Protein AF-A0A952VUD6-F1 (afdb_monomer_lite)

pLDDT: mean 81.84, std 15.28, range [41.53, 97.25]

Sequence (117 aa):
MVDIPINRYSTDTFELMSQAVTGWRAQLRHRPPTGSSVFAQDADIYFINVSLMELEDVEEHARLMNIPTNLSLTNEQLEHLLSAASKLLRDDKEFQRLLRDIEAEASTAPFPQQTPK

Radius of gyration: 20.59 Å; chains: 1; bounding box: 39×60×51 Å

Structure (mmCIF, N/CA/C/O backbone):
data_AF-A0A952VUD6-F1
#
_entry.id   AF-A0A952VUD6-F1
#
loop_
_atom_site.group_PDB
_atom_site.id
_atom_site.type_symbol
_atom_site.label_atom_id
_atom_site.label_alt_id
_atom_site.label_comp_id
_atom_site.label_asym_id
_atom_site.label_entity_id
_atom_site.label_seq_id
_atom_site.pdbx_PDB_ins_code
_atom_site.Cartn_x
_atom_site.Cartn_y
_atom_site.Cartn_z
_atom_site.occupancy
_atom_site.B_iso_or_equiv
_atom_site.auth_seq_id
_atom_site.auth_comp_id
_atom_site.auth_asym_id
_atom_site.auth_atom_id
_atom_site.pdbx_PDB_model_num
ATOM 1 N N . MET A 1 1 ? 15.761 -23.829 -18.751 1.00 46.16 1 MET A N 1
ATOM 2 C CA . MET A 1 1 ? 15.525 -24.659 -17.552 1.00 46.16 1 MET A CA 1
ATOM 3 C C . MET A 1 1 ? 16.505 -24.244 -16.464 1.00 46.16 1 MET A C 1
ATOM 5 O O . MET A 1 1 ? 17.542 -24.869 -16.347 1.00 46.16 1 MET A O 1
ATOM 9 N N . VAL A 1 2 ? 16.190 -23.166 -15.744 1.00 44.91 2 VAL A N 1
ATOM 10 C CA . VAL A 1 2 ? 16.415 -22.958 -14.300 1.00 44.91 2 VAL A CA 1
ATOM 11 C C . VAL A 1 2 ? 15.425 -21.847 -13.946 1.00 44.91 2 VAL A C 1
ATOM 13 O O . VAL A 1 2 ? 15.763 -20.675 -13.961 1.00 44.91 2 VAL A O 1
ATOM 16 N N . ASP A 1 3 ? 14.173 -22.225 -13.740 1.00 50.66 3 ASP A N 1
ATOM 17 C CA . ASP A 1 3 ? 13.160 -21.361 -13.138 1.00 50.66 3 ASP A CA 1
ATOM 18 C C . ASP A 1 3 ? 12.702 -22.079 -11.869 1.00 50.66 3 ASP A C 1
ATOM 20 O O . ASP A 1 3 ? 12.699 -23.310 -11.854 1.00 50.66 3 ASP A O 1
ATOM 24 N N . ILE A 1 4 ? 12.288 -21.323 -10.845 1.00 50.31 4 ILE A N 1
ATOM 25 C CA . ILE A 1 4 ? 11.394 -21.727 -9.731 1.00 50.31 4 ILE A CA 1
ATOM 26 C C . ILE A 1 4 ? 11.909 -21.587 -8.275 1.00 50.31 4 ILE A C 1
ATOM 28 O O . ILE A 1 4 ? 11.037 -21.379 -7.433 1.00 50.31 4 ILE A O 1
ATOM 32 N N . PRO A 1 5 ? 13.200 -21.560 -7.866 1.00 47.81 5 PRO A N 1
ATOM 33 C CA . PRO A 1 5 ? 13.471 -21.515 -6.422 1.00 47.81 5 PRO A CA 1
ATOM 34 C C . PRO A 1 5 ? 13.008 -20.204 -5.771 1.00 47.81 5 PRO A C 1
ATOM 36 O O . PRO A 1 5 ? 12.201 -20.235 -4.851 1.00 47.81 5 PRO A O 1
ATOM 39 N N . ILE A 1 6 ? 13.441 -19.046 -6.281 1.00 47.78 6 ILE A N 1
ATOM 40 C CA . ILE A 1 6 ? 13.182 -17.748 -5.630 1.00 47.78 6 ILE A CA 1
ATOM 41 C C . ILE A 1 6 ? 11.697 -17.361 -5.661 1.00 47.78 6 ILE A C 1
ATOM 43 O O . ILE A 1 6 ? 11.177 -16.884 -4.655 1.00 47.78 6 ILE A O 1
ATOM 47 N N . ASN A 1 7 ? 10.998 -17.612 -6.773 1.00 50.91 7 ASN A N 1
ATOM 48 C CA . ASN A 1 7 ? 9.603 -17.187 -6.902 1.00 50.91 7 ASN A CA 1
ATOM 49 C C . ASN A 1 7 ? 8.667 -17.979 -5.973 1.00 50.91 7 ASN A C 1
ATOM 51 O O . ASN A 1 7 ? 7.777 -17.405 -5.357 1.00 50.91 7 ASN A O 1
ATOM 55 N N . ARG A 1 8 ? 8.917 -19.285 -5.785 1.00 45.06 8 ARG A N 1
ATOM 56 C CA . ARG A 1 8 ? 8.116 -20.111 -4.869 1.00 45.06 8 ARG A CA 1
ATOM 57 C C . ARG A 1 8 ? 8.259 -19.661 -3.415 1.00 45.06 8 ARG A C 1
ATOM 59 O O . ARG A 1 8 ? 7.262 -19.564 -2.709 1.00 45.06 8 ARG A O 1
ATOM 66 N N . TYR A 1 9 ? 9.479 -19.332 -2.982 1.00 47.28 9 TYR A N 1
ATOM 67 C CA . TYR A 1 9 ? 9.690 -18.821 -1.626 1.00 47.28 9 TYR A CA 1
ATOM 68 C C . TYR A 1 9 ? 8.990 -17.472 -1.402 1.00 47.28 9 TYR A C 1
ATOM 70 O O . TYR A 1 9 ? 8.557 -17.200 -0.284 1.00 47.28 9 TYR A O 1
ATOM 78 N N . SER A 1 10 ? 8.828 -16.651 -2.447 1.00 62.06 10 SER A N 1
ATOM 79 C CA . SER A 1 10 ? 8.074 -15.394 -2.367 1.00 62.06 10 SER A CA 1
ATOM 80 C C . SER A 1 10 ? 6.571 -15.630 -2.182 1.00 62.06 10 SER A C 1
ATOM 82 O O . SER A 1 10 ? 5.978 -15.004 -1.304 1.00 62.06 10 SER A O 1
ATOM 84 N N . THR A 1 11 ? 5.970 -16.570 -2.921 1.00 71.94 11 THR A N 1
ATOM 85 C CA . THR A 1 11 ? 4.538 -16.895 -2.786 1.00 71.94 11 THR A CA 1
ATOM 86 C C . THR A 1 11 ? 4.213 -17.519 -1.430 1.00 71.94 11 THR A C 1
ATOM 88 O O . THR A 1 11 ? 3.315 -17.034 -0.747 1.00 71.94 11 THR A O 1
ATOM 91 N N . ASP A 1 12 ? 4.982 -18.519 -0.991 1.00 78.44 12 ASP A N 1
ATOM 92 C CA . ASP A 1 12 ? 4.749 -19.189 0.297 1.00 78.44 12 ASP A CA 1
ATOM 93 C C . ASP A 1 12 ? 4.883 -18.193 1.472 1.00 78.44 12 ASP A C 1
ATOM 95 O O . ASP A 1 12 ? 4.104 -18.214 2.429 1.00 78.44 12 ASP A O 1
ATOM 99 N N . THR A 1 13 ? 5.842 -17.262 1.385 1.00 81.62 13 THR A N 1
ATOM 100 C CA . THR A 1 13 ? 6.013 -16.190 2.382 1.00 81.62 13 THR A CA 1
ATOM 101 C C . THR A 1 13 ? 4.841 -15.210 2.358 1.00 81.62 13 THR A C 1
ATOM 103 O O . THR A 1 13 ? 4.367 -14.794 3.417 1.00 81.62 13 THR A O 1
ATOM 106 N N . PHE A 1 14 ? 4.352 -14.848 1.170 1.00 84.50 14 PHE A N 1
ATOM 107 C CA . PHE A 1 14 ? 3.195 -13.971 1.027 1.00 84.50 14 PHE A CA 1
ATOM 108 C C . PHE A 1 14 ? 1.936 -14.595 1.637 1.00 84.50 14 PHE A C 1
ATOM 110 O O . PHE A 1 14 ? 1.238 -13.933 2.406 1.00 84.50 14 PHE A O 1
ATOM 117 N N . GLU A 1 15 ? 1.668 -15.871 1.358 1.00 87.94 15 GLU A N 1
ATOM 118 C CA . GLU A 1 15 ? 0.525 -16.589 1.926 1.00 87.94 15 GLU A CA 1
ATOM 119 C C . GLU A 1 15 ? 0.604 -16.651 3.455 1.00 87.94 15 GLU A C 1
ATOM 121 O O . GLU A 1 15 ? -0.374 -16.339 4.142 1.00 87.94 15 GLU A O 1
ATOM 126 N N . LEU A 1 16 ? 1.786 -16.963 3.997 1.00 91.12 16 LEU A N 1
ATOM 127 C CA . LEU A 1 16 ? 2.020 -16.988 5.439 1.00 91.12 16 LEU A CA 1
ATOM 128 C C . LEU A 1 16 ? 1.768 -15.615 6.083 1.00 91.12 16 LEU A C 1
ATOM 130 O O . LEU A 1 16 ? 1.081 -15.521 7.104 1.00 91.12 16 LEU A O 1
ATOM 134 N N . MET A 1 17 ? 2.286 -14.541 5.481 1.00 91.00 17 MET A N 1
ATOM 135 C CA . MET A 1 17 ? 2.083 -13.174 5.970 1.00 91.00 17 MET A CA 1
ATOM 136 C C . MET A 1 17 ? 0.618 -12.746 5.875 1.00 91.00 17 MET A C 1
ATOM 138 O O . MET A 1 17 ? 0.082 -12.177 6.826 1.00 91.00 17 MET A O 1
ATOM 142 N N . SER A 1 18 ? -0.059 -13.072 4.775 1.00 91.12 18 SER A N 1
ATOM 143 C CA . SER A 1 18 ? -1.486 -12.798 4.583 1.00 91.12 18 SER A CA 1
ATOM 144 C C . SER A 1 18 ? -2.345 -13.491 5.651 1.00 91.12 18 SER A C 1
ATOM 146 O O . SER A 1 18 ? -3.249 -12.883 6.242 1.00 91.12 18 SER A O 1
ATOM 148 N N . GLN A 1 19 ? -2.015 -14.742 5.987 1.00 94.88 19 GLN A N 1
ATOM 149 C CA . GLN A 1 19 ? -2.682 -15.476 7.059 1.00 94.88 19 GLN A CA 1
ATOM 150 C C . GLN A 1 19 ? -2.420 -14.844 8.434 1.00 94.88 19 GLN A C 1
ATOM 152 O O . GLN A 1 19 ? -3.360 -14.668 9.217 1.00 94.88 19 GLN A O 1
ATOM 157 N N . ALA A 1 20 ? -1.174 -14.454 8.720 1.00 95.44 20 ALA A N 1
ATOM 158 C CA . ALA A 1 20 ? -0.815 -13.781 9.967 1.00 95.44 20 ALA A CA 1
ATOM 159 C C . ALA A 1 20 ? -1.569 -12.450 10.133 1.00 95.44 20 ALA A C 1
ATOM 161 O O . ALA A 1 20 ? -2.194 -12.220 11.170 1.00 95.44 20 ALA A O 1
ATOM 162 N N . VAL A 1 21 ? -1.608 -11.623 9.083 1.00 95.31 21 VAL A N 1
ATOM 163 C CA . VAL A 1 21 ? -2.353 -10.354 9.056 1.00 95.31 21 VAL A CA 1
ATOM 164 C C . VAL A 1 21 ? -3.842 -10.582 9.291 1.00 95.31 21 VAL A C 1
ATOM 166 O O . VAL A 1 21 ? -4.461 -9.860 10.073 1.00 95.31 21 VAL A O 1
ATOM 169 N N . THR A 1 22 ? -4.426 -11.605 8.667 1.00 95.25 22 THR A N 1
ATOM 170 C CA . THR A 1 22 ? -5.834 -11.966 8.888 1.00 95.25 22 THR A CA 1
ATOM 171 C C . THR A 1 22 ? -6.098 -12.299 10.359 1.00 95.25 22 THR A C 1
ATOM 173 O O . THR A 1 22 ? -7.083 -11.825 10.936 1.00 95.25 22 THR A O 1
ATOM 176 N N . GLY A 1 23 ? -5.190 -13.052 10.987 1.00 95.62 23 GLY A N 1
ATOM 177 C CA . GLY A 1 23 ? -5.234 -13.356 12.416 1.00 95.62 23 GLY A CA 1
ATOM 178 C C . GLY A 1 23 ? -5.141 -12.105 13.292 1.00 95.62 23 GLY A C 1
ATOM 179 O O . GLY A 1 23 ? -5.971 -11.916 14.182 1.00 95.62 23 GLY A O 1
ATOM 180 N N . TRP A 1 24 ? -4.191 -11.211 13.020 1.00 95.00 24 TRP A N 1
ATOM 181 C CA . TRP A 1 24 ? -4.019 -9.975 13.790 1.00 95.00 24 TRP A CA 1
ATOM 182 C C . TRP A 1 24 ? -5.202 -9.015 13.645 1.00 95.00 24 TRP A C 1
ATOM 184 O O . TRP A 1 24 ? -5.671 -8.478 14.646 1.00 95.00 24 TRP A O 1
ATOM 194 N N . ARG A 1 25 ? -5.767 -8.865 12.439 1.00 94.69 25 ARG A N 1
ATOM 195 C CA . ARG A 1 25 ? -7.003 -8.090 12.224 1.00 94.69 25 ARG A CA 1
ATOM 196 C C . ARG A 1 25 ? -8.156 -8.633 13.065 1.00 94.69 25 ARG A C 1
ATOM 198 O O . ARG A 1 25 ? -8.913 -7.869 13.658 1.00 94.69 25 ARG A O 1
ATOM 205 N N . ALA A 1 26 ? -8.301 -9.957 13.142 1.00 93.69 26 ALA A N 1
ATOM 206 C CA . ALA A 1 26 ? -9.314 -10.563 13.998 1.00 93.69 26 ALA A CA 1
ATOM 207 C C . ALA A 1 26 ? -9.049 -10.267 15.482 1.00 93.69 26 ALA A C 1
ATOM 209 O O . ALA A 1 26 ? -9.982 -9.909 16.195 1.00 93.69 26 ALA A O 1
ATOM 210 N N . GLN A 1 27 ? -7.801 -10.354 15.940 1.00 92.31 27 GLN A N 1
ATOM 211 C CA . GLN A 1 27 ? -7.442 -10.040 17.327 1.00 92.31 27 GLN A CA 1
ATOM 212 C C . GLN A 1 27 ? -7.728 -8.577 17.689 1.00 92.31 27 GLN A C 1
ATOM 214 O O . GLN A 1 27 ? -8.269 -8.326 18.763 1.00 92.31 27 GLN A O 1
ATOM 219 N N . LEU A 1 28 ? -7.433 -7.629 16.792 1.00 91.94 28 LEU A N 1
ATOM 220 C CA . LEU A 1 28 ? -7.749 -6.212 16.995 1.00 91.94 28 LEU A CA 1
ATOM 221 C C . LEU A 1 28 ? -9.261 -5.983 17.116 1.00 91.94 28 LEU A C 1
ATOM 223 O O . LEU A 1 28 ? -9.699 -5.353 18.075 1.00 91.94 28 LEU A O 1
ATOM 227 N N . ARG A 1 29 ? -10.065 -6.577 16.223 1.00 89.62 29 ARG A N 1
ATOM 228 C CA . ARG A 1 29 ? -11.534 -6.429 16.233 1.00 89.62 29 ARG A CA 1
ATOM 229 C C . ARG A 1 29 ? -12.223 -7.032 17.458 1.00 89.62 29 ARG A C 1
ATOM 231 O O . ARG A 1 29 ? -13.251 -6.520 17.884 1.00 89.62 29 ARG A O 1
ATOM 238 N N . HIS A 1 30 ? -11.700 -8.131 18.001 1.00 89.00 30 HIS A N 1
ATOM 239 C CA . HIS A 1 30 ? -12.303 -8.821 19.152 1.00 89.00 30 HIS A CA 1
ATOM 240 C C . HIS A 1 30 ? -11.706 -8.379 20.495 1.00 89.00 30 HIS A C 1
ATOM 242 O O . HIS A 1 30 ? -12.038 -8.948 21.538 1.00 89.00 30 HIS A O 1
ATOM 248 N N . ARG A 1 31 ? -10.805 -7.390 20.495 1.00 86.12 31 ARG A N 1
ATOM 249 C CA . ARG A 1 31 ? -10.167 -6.907 21.719 1.00 86.12 31 ARG A CA 1
ATOM 250 C C . ARG A 1 31 ? -11.196 -6.216 22.624 1.00 86.12 31 ARG A C 1
ATOM 252 O O . ARG A 1 31 ? -11.971 -5.392 22.143 1.00 86.12 31 ARG A O 1
ATOM 259 N N . PRO A 1 32 ? -11.175 -6.457 23.948 1.00 82.12 32 PRO A N 1
ATOM 260 C CA . PRO A 1 32 ? -12.009 -5.699 24.868 1.00 82.12 32 PRO A CA 1
ATOM 261 C C . PRO A 1 32 ? -11.620 -4.202 24.875 1.00 82.12 32 PRO A C 1
ATOM 263 O O . PRO A 1 32 ? -10.426 -3.874 24.904 1.00 82.12 32 PRO A O 1
ATOM 266 N N . PRO A 1 33 ? -12.603 -3.280 24.910 1.00 74.06 33 PRO A N 1
ATOM 267 C CA . PRO A 1 33 ? -12.355 -1.834 24.917 1.00 7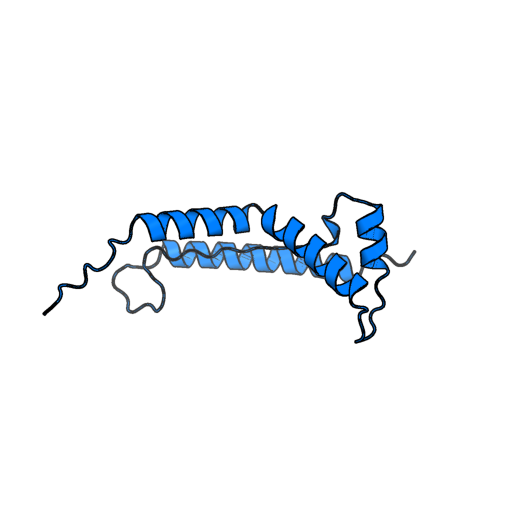4.06 33 PRO A CA 1
ATOM 268 C C . PRO A 1 33 ? -11.748 -1.323 26.234 1.00 74.06 33 PRO A C 1
ATOM 270 O O . PRO A 1 33 ? -11.289 -0.188 26.304 1.00 74.06 33 PRO A O 1
ATOM 273 N N . THR A 1 34 ? -11.728 -2.155 27.278 1.00 68.81 34 THR A N 1
ATOM 274 C CA . THR A 1 34 ? -11.395 -1.786 28.663 1.00 68.81 34 THR A CA 1
ATOM 275 C C . THR A 1 34 ? -9.953 -2.101 29.084 1.00 68.81 34 THR A C 1
ATOM 277 O O . THR A 1 34 ? -9.618 -1.972 30.259 1.00 68.81 34 THR A O 1
ATOM 280 N N . GLY A 1 35 ? -9.082 -2.506 28.154 1.00 64.62 35 GLY A N 1
ATOM 281 C CA . GLY A 1 35 ? -7.661 -2.761 28.422 1.00 64.62 35 GLY A CA 1
ATOM 282 C C . GLY A 1 35 ? -6.749 -1.592 28.037 1.00 64.62 35 GLY A C 1
ATOM 283 O O . GLY A 1 35 ? -6.992 -0.924 27.033 1.00 64.62 35 GLY A O 1
ATOM 284 N N . SER A 1 36 ? -5.662 -1.390 28.794 1.00 71.25 36 SER A N 1
ATOM 285 C CA . SER A 1 36 ? -4.525 -0.556 28.371 1.00 71.25 36 SER A CA 1
ATOM 286 C C . SER A 1 36 ? -3.882 -1.205 27.149 1.00 71.25 36 SER A C 1
ATOM 288 O O . SER A 1 36 ? -3.133 -2.174 27.263 1.00 71.25 36 SER A O 1
ATOM 290 N N . SER A 1 37 ? -4.238 -0.724 25.968 1.00 78.94 37 SER A N 1
ATOM 291 C CA . SER A 1 37 ? -3.632 -1.155 24.719 1.00 78.94 37 SER A CA 1
ATOM 292 C C . SER A 1 37 ? -2.952 0.022 24.061 1.00 78.94 37 SER A C 1
ATOM 294 O O . SER A 1 37 ? -3.454 1.143 24.098 1.00 78.94 37 SER A O 1
ATOM 296 N N . VAL A 1 38 ? -1.836 -0.269 23.407 1.00 86.25 38 VAL A N 1
ATOM 297 C CA . VAL A 1 38 ? -1.089 0.692 22.595 1.00 86.25 38 VAL A CA 1
ATOM 298 C C . VAL A 1 38 ? -1.798 1.031 21.279 1.00 86.25 38 VAL A C 1
ATOM 300 O O . VAL A 1 38 ? -1.452 2.020 20.645 1.00 86.25 38 VAL A O 1
ATOM 303 N N . PHE A 1 39 ? -2.790 0.229 20.871 1.00 86.12 39 PHE A N 1
ATOM 304 C CA . PHE A 1 39 ? -3.568 0.451 19.651 1.00 86.12 39 PHE A CA 1
ATOM 305 C C . PHE A 1 39 ? -4.920 1.101 19.952 1.00 86.12 39 PHE A C 1
ATOM 307 O O . PH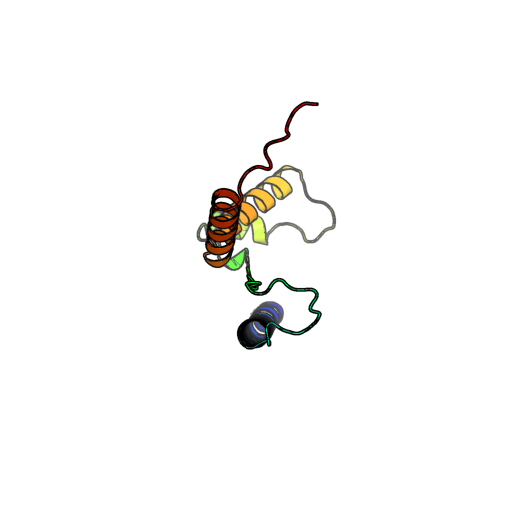E A 1 39 ? -5.612 0.693 20.900 1.00 86.12 39 PHE A O 1
ATOM 314 N N . ALA A 1 40 ? -5.324 2.032 19.082 1.00 86.56 40 ALA A N 1
ATOM 315 C CA . ALA A 1 40 ? -6.663 2.618 19.060 1.00 86.56 40 ALA A CA 1
ATOM 316 C C . ALA A 1 40 ? -7.759 1.535 19.001 1.00 86.56 40 ALA A C 1
ATOM 318 O O . ALA A 1 40 ? -7.492 0.377 18.660 1.00 86.56 40 ALA A O 1
ATOM 319 N N . GLN A 1 41 ? -8.984 1.879 19.409 1.00 85.81 41 GLN A N 1
ATOM 320 C CA . GLN A 1 41 ? -10.095 0.913 19.430 1.00 85.81 41 GLN A CA 1
ATOM 321 C C . GLN A 1 41 ? -10.510 0.469 18.023 1.00 85.81 41 GLN A C 1
ATOM 323 O O . GLN A 1 41 ? -10.928 -0.667 17.837 1.00 85.81 41 GLN A O 1
ATOM 328 N N . ASP A 1 42 ? -10.355 1.355 17.053 1.00 86.56 42 ASP A N 1
ATOM 329 C CA . ASP A 1 42 ? -10.661 1.204 15.635 1.00 86.56 42 ASP A CA 1
ATOM 330 C C . ASP A 1 42 ? -9.413 0.924 14.782 1.00 86.56 42 ASP A C 1
ATOM 332 O O . ASP A 1 42 ? -9.465 1.008 13.559 1.00 86.56 42 ASP A O 1
ATOM 336 N N . ALA A 1 43 ? -8.288 0.561 15.411 1.00 90.38 43 ALA A N 1
ATOM 337 C CA . ALA A 1 43 ? -7.068 0.232 14.687 1.00 90.38 43 ALA A CA 1
ATOM 338 C C . ALA A 1 43 ? -7.292 -0.936 13.710 1.00 90.38 43 ALA A C 1
ATOM 340 O O . ALA A 1 43 ? -7.754 -2.013 14.099 1.00 90.38 43 ALA A O 1
ATOM 341 N N . ASP A 1 44 ? -6.873 -0.742 12.461 1.00 92.94 44 ASP A N 1
ATOM 342 C CA . ASP A 1 44 ? -6.828 -1.774 11.427 1.00 92.94 44 ASP A CA 1
ATOM 343 C C . ASP A 1 44 ? -5.402 -1.919 10.872 1.00 92.94 44 ASP A C 1
ATOM 345 O O . ASP A 1 44 ? -4.541 -1.054 11.040 1.00 92.94 44 ASP A O 1
ATOM 349 N N . ILE A 1 45 ? -5.137 -3.050 10.226 1.00 94.62 45 ILE A N 1
ATOM 350 C CA . ILE A 1 45 ? -3.858 -3.360 9.584 1.00 94.62 45 ILE A CA 1
ATOM 351 C C . ILE A 1 45 ? -4.081 -3.316 8.079 1.00 94.62 45 ILE A C 1
ATOM 353 O O . ILE A 1 45 ? -5.019 -3.944 7.602 1.00 94.62 45 ILE A O 1
ATOM 357 N N . TYR A 1 46 ? -3.204 -2.668 7.316 1.00 95.06 46 TYR A N 1
ATOM 358 C CA . TYR A 1 46 ? -3.213 -2.677 5.847 1.00 95.06 46 TYR A CA 1
ATOM 359 C C . TYR A 1 46 ? -1.985 -3.448 5.371 1.00 95.06 46 TYR A C 1
ATOM 361 O O . TYR A 1 46 ? -0.860 -3.064 5.687 1.00 95.06 46 TYR A O 1
ATOM 369 N N . PHE A 1 47 ? -2.188 -4.561 4.664 1.00 94.25 47 PHE A N 1
ATOM 370 C CA . PHE A 1 47 ? -1.088 -5.355 4.118 1.00 94.25 47 PHE A CA 1
ATOM 371 C C . PHE A 1 47 ? -1.000 -5.113 2.619 1.00 94.25 47 PHE A C 1
ATOM 373 O O . PHE A 1 47 ? -1.832 -5.603 1.862 1.00 94.25 47 PHE A O 1
ATOM 380 N N . ILE A 1 48 ? -0.012 -4.313 2.232 1.00 92.44 48 ILE A N 1
ATOM 381 C CA . ILE A 1 48 ? 0.206 -3.852 0.864 1.00 92.44 48 ILE A CA 1
ATOM 382 C C . ILE A 1 48 ? 1.396 -4.623 0.306 1.00 92.44 48 ILE A C 1
ATOM 384 O O . ILE A 1 48 ? 2.498 -4.543 0.852 1.00 92.44 48 ILE A O 1
ATOM 388 N N . ASN A 1 49 ? 1.169 -5.376 -0.765 1.00 87.62 49 ASN A N 1
ATOM 389 C CA . ASN A 1 49 ? 2.201 -6.144 -1.446 1.00 87.62 49 ASN A CA 1
ATOM 390 C C . ASN A 1 49 ? 2.378 -5.595 -2.856 1.00 87.62 49 ASN A C 1
ATOM 392 O O . ASN A 1 49 ? 1.413 -5.513 -3.603 1.00 87.62 49 ASN A O 1
ATOM 396 N N . VAL A 1 50 ? 3.608 -5.226 -3.200 1.00 87.38 50 VAL A N 1
ATOM 397 C CA . VAL A 1 50 ? 3.950 -4.659 -4.504 1.00 87.38 50 VAL A CA 1
ATOM 398 C C . VAL A 1 50 ? 5.032 -5.521 -5.127 1.00 87.38 50 VAL A C 1
ATOM 400 O O . VAL A 1 50 ? 6.090 -5.711 -4.523 1.00 87.38 50 VAL A O 1
ATOM 403 N N . SER A 1 51 ? 4.785 -6.020 -6.337 1.00 85.38 51 SER A N 1
ATOM 404 C CA . SER A 1 51 ? 5.745 -6.838 -7.072 1.00 85.38 51 SER A CA 1
ATOM 405 C C . SER A 1 51 ? 5.983 -6.297 -8.474 1.00 85.38 51 SER A C 1
ATOM 407 O O . SER A 1 51 ? 5.047 -6.054 -9.227 1.00 85.38 51 SER A O 1
ATOM 409 N N . LEU A 1 52 ? 7.252 -6.192 -8.880 1.00 83.81 52 LEU A N 1
ATOM 410 C CA . LEU A 1 52 ? 7.595 -5.847 -10.265 1.00 83.81 52 LEU A CA 1
ATOM 411 C C . LEU A 1 52 ? 7.093 -6.897 -11.269 1.00 83.81 52 LEU A C 1
ATOM 413 O O . LEU A 1 52 ? 6.932 -6.576 -12.439 1.00 83.81 52 LEU A O 1
ATOM 417 N N . MET A 1 53 ? 6.800 -8.121 -10.816 1.00 81.75 53 MET A N 1
ATOM 418 C CA . MET A 1 53 ? 6.221 -9.185 -11.646 1.00 81.75 53 MET A CA 1
ATOM 419 C C . MET A 1 53 ? 4.774 -8.890 -12.073 1.00 81.75 53 MET A C 1
ATOM 421 O O . MET A 1 53 ? 4.259 -9.547 -12.970 1.00 81.75 53 MET A O 1
ATOM 425 N N . GLU A 1 54 ? 4.110 -7.932 -11.422 1.00 83.69 54 GLU A N 1
ATOM 426 C CA . GLU A 1 54 ? 2.731 -7.524 -11.716 1.00 83.69 54 GLU A CA 1
ATOM 427 C C . GLU A 1 54 ? 2.672 -6.393 -12.760 1.00 83.69 54 GLU A C 1
ATOM 429 O O . GLU A 1 54 ? 1.597 -5.877 -13.058 1.00 83.69 54 GLU A O 1
ATOM 434 N N . LEU A 1 55 ? 3.815 -6.001 -13.341 1.00 85.25 55 LEU A N 1
ATOM 435 C CA . LEU A 1 55 ? 3.860 -5.025 -14.428 1.00 85.25 55 LEU A CA 1
ATOM 436 C C . LEU A 1 55 ? 3.242 -5.589 -15.711 1.00 85.25 55 LEU A C 1
ATOM 438 O O . LEU A 1 55 ? 3.688 -6.602 -16.243 1.00 85.25 55 LEU A O 1
ATOM 442 N N . GLU A 1 56 ? 2.253 -4.873 -16.244 1.00 85.94 56 GLU A N 1
ATOM 443 C CA . GLU A 1 56 ? 1.591 -5.224 -17.506 1.00 85.94 56 GLU A CA 1
ATOM 444 C C . GLU A 1 56 ? 2.445 -4.896 -18.744 1.00 85.94 56 GLU A C 1
ATOM 446 O O . GLU A 1 56 ? 2.339 -5.567 -19.772 1.00 85.94 56 GLU A O 1
ATOM 451 N N . ASP A 1 57 ? 3.296 -3.865 -18.664 1.00 88.19 57 ASP A N 1
ATOM 452 C CA . ASP A 1 57 ? 4.191 -3.479 -19.758 1.00 88.19 57 ASP A CA 1
ATOM 453 C C . ASP A 1 57 ? 5.373 -4.456 -19.830 1.00 88.19 57 ASP A C 1
ATOM 455 O O . ASP A 1 57 ? 6.297 -4.425 -19.017 1.00 88.19 57 ASP A O 1
ATOM 459 N N . VAL A 1 58 ? 5.334 -5.330 -20.837 1.00 86.62 58 VAL A N 1
ATOM 460 C CA . VAL A 1 58 ? 6.339 -6.375 -21.073 1.00 86.62 58 VAL A CA 1
ATOM 461 C C . VAL A 1 58 ? 7.727 -5.789 -21.341 1.00 86.62 58 VAL A C 1
ATOM 463 O O . VAL A 1 58 ? 8.730 -6.375 -20.924 1.00 86.62 58 VAL A O 1
ATOM 466 N N . GLU A 1 59 ? 7.814 -4.644 -22.022 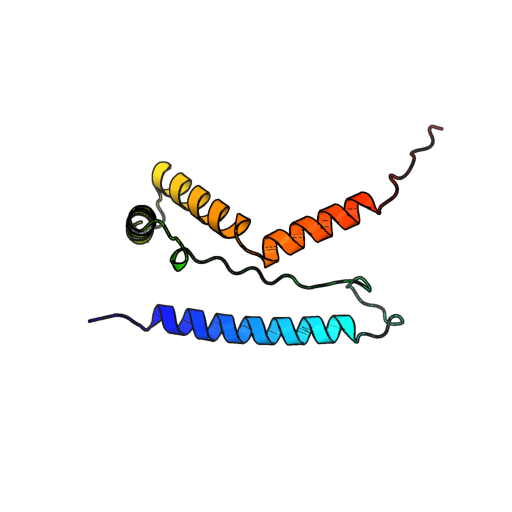1.00 86.88 59 GLU A N 1
ATOM 467 C CA . GLU A 1 59 ? 9.101 -4.008 -22.293 1.00 86.88 59 GLU A CA 1
ATOM 468 C C . GLU A 1 59 ? 9.672 -3.374 -21.026 1.00 86.88 59 GLU A C 1
ATOM 470 O O . GLU A 1 59 ? 10.864 -3.511 -20.750 1.00 86.88 59 GLU A O 1
ATOM 475 N N . GLU A 1 60 ? 8.833 -2.708 -20.233 1.00 85.25 60 GLU A N 1
ATOM 476 C CA . GLU A 1 60 ? 9.228 -2.139 -18.943 1.00 85.25 60 GLU A CA 1
ATOM 477 C C . GLU A 1 60 ? 9.652 -3.227 -17.957 1.00 85.25 60 GLU A C 1
ATOM 479 O O . GLU A 1 60 ? 10.721 -3.125 -17.353 1.00 85.25 60 GLU A O 1
ATOM 484 N N . HIS A 1 61 ? 8.887 -4.314 -17.875 1.00 86.81 61 HIS A N 1
ATOM 485 C CA . HIS A 1 61 ? 9.234 -5.488 -17.087 1.00 86.81 61 HIS A CA 1
ATOM 486 C C . HIS A 1 61 ? 10.605 -6.045 -17.497 1.00 86.81 61 HIS A C 1
ATOM 488 O O . HIS A 1 61 ? 11.482 -6.230 -16.653 1.00 86.81 61 HIS A O 1
ATOM 494 N N . ALA A 1 62 ? 10.839 -6.256 -18.798 1.00 86.19 62 ALA A N 1
ATOM 495 C CA . ALA A 1 62 ? 12.124 -6.742 -19.294 1.00 86.19 62 ALA A CA 1
ATOM 496 C C . ALA A 1 62 ? 13.278 -5.773 -18.986 1.00 86.19 62 ALA A C 1
ATOM 498 O O . ALA A 1 62 ? 14.364 -6.221 -18.615 1.00 86.19 62 ALA A O 1
ATOM 499 N N . ARG A 1 63 ? 13.068 -4.456 -19.105 1.00 85.75 63 ARG A N 1
ATOM 500 C CA . ARG A 1 63 ? 14.077 -3.447 -18.739 1.00 85.75 63 ARG A CA 1
ATOM 501 C C . ARG A 1 63 ? 14.441 -3.534 -17.257 1.00 85.75 63 ARG A C 1
ATOM 503 O O . ARG A 1 63 ? 15.624 -3.588 -16.931 1.00 85.75 63 ARG A O 1
ATOM 510 N N . LEU A 1 64 ? 13.445 -3.594 -16.373 1.00 85.88 64 LEU A N 1
ATOM 511 C CA . LEU A 1 64 ? 13.657 -3.629 -14.924 1.00 85.88 64 LEU A CA 1
ATOM 512 C C . LEU A 1 64 ? 14.289 -4.943 -14.455 1.00 85.88 64 LEU A C 1
ATOM 514 O O . LEU A 1 64 ? 15.186 -4.922 -13.616 1.00 85.88 64 LEU A O 1
ATOM 518 N N . MET A 1 65 ? 13.888 -6.078 -15.031 1.00 85.75 65 MET A N 1
ATOM 519 C CA . MET A 1 65 ? 14.478 -7.384 -14.709 1.00 85.75 65 MET A CA 1
ATOM 520 C C . MET A 1 65 ? 15.932 -7.528 -15.185 1.00 85.75 65 MET A C 1
ATOM 522 O O . MET A 1 65 ? 16.647 -8.403 -14.703 1.00 85.75 65 MET A O 1
ATOM 526 N N . ASN A 1 66 ? 16.388 -6.668 -16.101 1.00 85.94 66 ASN A N 1
ATOM 527 C CA . ASN A 1 66 ? 17.776 -6.618 -16.565 1.00 85.94 66 ASN A CA 1
ATOM 528 C C . ASN A 1 66 ? 18.642 -5.601 -15.804 1.00 85.94 66 ASN A C 1
ATOM 530 O O . ASN A 1 66 ? 19.817 -5.431 -16.144 1.00 85.94 66 ASN A O 1
ATOM 534 N N . ILE A 1 67 ? 18.103 -4.914 -14.788 1.00 82.94 67 ILE A N 1
ATOM 535 C CA . ILE A 1 67 ? 18.910 -4.029 -13.944 1.00 82.94 67 ILE A CA 1
ATOM 536 C C . ILE A 1 67 ? 20.000 -4.870 -13.256 1.00 82.94 67 ILE A C 1
ATOM 538 O O . ILE A 1 67 ? 19.682 -5.861 -12.593 1.00 82.94 67 ILE A O 1
ATOM 542 N N . PRO A 1 68 ? 21.290 -4.501 -13.390 1.00 79.19 68 PRO A N 1
ATOM 543 C CA . PRO A 1 68 ? 22.371 -5.235 -12.752 1.00 79.19 68 PRO A CA 1
ATOM 544 C C . PRO A 1 68 ? 22.178 -5.287 -11.236 1.00 79.19 68 PRO A C 1
ATOM 546 O O . PRO A 1 68 ? 21.952 -4.266 -10.596 1.00 79.19 68 PRO A O 1
ATOM 549 N N . THR A 1 69 ? 22.370 -6.457 -10.629 1.00 74.75 69 THR A N 1
ATOM 550 C CA . THR A 1 69 ? 22.320 -6.633 -9.166 1.00 74.75 69 THR A CA 1
ATOM 551 C C . THR A 1 69 ? 23.581 -6.113 -8.461 1.00 74.75 69 THR A C 1
ATOM 553 O O . THR A 1 69 ? 23.925 -6.570 -7.369 1.00 74.75 69 THR A O 1
ATOM 556 N N . ASN A 1 70 ? 24.328 -5.208 -9.099 1.00 78.50 70 ASN A N 1
ATOM 557 C CA . ASN A 1 70 ? 25.448 -4.527 -8.468 1.00 78.50 70 ASN A CA 1
ATOM 558 C C . ASN A 1 70 ? 24.910 -3.373 -7.603 1.00 78.50 70 ASN A C 1
ATOM 560 O O . ASN A 1 70 ? 23.808 -2.873 -7.804 1.00 78.50 70 ASN A O 1
ATOM 564 N N . LEU A 1 71 ? 25.681 -2.947 -6.603 1.00 65.12 71 LEU A N 1
ATOM 565 C CA . LEU A 1 71 ? 25.282 -1.872 -5.684 1.00 65.12 71 LEU A CA 1
ATOM 566 C C . LEU A 1 71 ? 25.383 -0.470 -6.330 1.00 65.12 71 LEU A C 1
ATOM 568 O O . LEU A 1 71 ? 25.653 0.510 -5.640 1.00 65.12 71 LEU A O 1
ATOM 572 N N . SER A 1 72 ? 25.214 -0.364 -7.651 1.00 77.94 72 SER A N 1
ATOM 573 C CA . SER A 1 72 ? 25.367 0.874 -8.417 1.00 77.94 72 SER A CA 1
ATOM 574 C C . SER A 1 72 ? 24.294 0.984 -9.496 1.00 77.94 72 SER A C 1
ATOM 576 O O . SER A 1 72 ? 24.384 0.348 -10.542 1.00 77.94 72 SER A O 1
ATOM 578 N N . LEU A 1 73 ? 23.305 1.841 -9.261 1.00 84.44 73 LEU A N 1
ATOM 579 C CA . LEU A 1 73 ? 22.292 2.177 -10.255 1.00 84.44 73 LEU A CA 1
ATOM 580 C C . LEU A 1 73 ? 22.673 3.478 -10.954 1.00 84.44 73 LEU A C 1
ATOM 582 O O . LEU A 1 73 ? 23.127 4.429 -10.315 1.00 84.44 73 LEU A O 1
ATOM 586 N N . THR A 1 74 ? 22.465 3.531 -12.266 1.00 89.50 74 THR A N 1
ATOM 587 C CA . THR A 1 74 ? 22.425 4.816 -12.971 1.00 89.50 74 THR A CA 1
ATOM 588 C C . THR A 1 74 ? 21.179 5.597 -12.542 1.00 89.50 74 THR A C 1
ATOM 590 O O . THR A 1 74 ? 20.186 5.006 -12.112 1.00 89.50 74 THR A O 1
ATOM 593 N N . ASN A 1 75 ? 21.205 6.926 -12.682 1.00 90.69 75 ASN A N 1
ATOM 594 C CA . ASN A 1 75 ? 20.037 7.758 -12.368 1.00 90.69 75 ASN A CA 1
ATOM 595 C C . ASN A 1 75 ? 18.803 7.337 -13.181 1.00 90.69 75 ASN A C 1
ATOM 597 O O . ASN A 1 75 ? 17.714 7.252 -12.630 1.00 90.69 75 ASN A O 1
ATOM 601 N N . GLU A 1 76 ? 18.990 6.995 -14.457 1.00 89.94 76 GLU A N 1
ATOM 602 C CA . GLU A 1 76 ? 17.923 6.501 -15.333 1.00 89.94 76 GLU A CA 1
ATOM 603 C C . GLU A 1 76 ? 17.290 5.211 -14.784 1.00 89.94 76 GLU A C 1
ATOM 605 O O . GLU A 1 76 ? 16.074 5.126 -14.631 1.00 89.94 76 GLU A O 1
ATOM 610 N N . GLN A 1 77 ? 18.101 4.221 -14.394 1.00 89.25 77 GLN A N 1
ATOM 611 C CA . GLN A 1 77 ? 17.594 2.977 -13.798 1.00 89.25 77 GLN A CA 1
ATOM 612 C C . GLN A 1 77 ? 16.843 3.219 -12.484 1.00 89.25 77 GLN A C 1
ATOM 614 O O . GLN A 1 77 ? 15.833 2.565 -12.226 1.00 89.25 77 GLN A O 1
ATOM 619 N N . LEU A 1 78 ? 17.325 4.156 -11.663 1.00 89.94 78 LEU A N 1
ATOM 620 C CA . LEU A 1 78 ? 16.655 4.546 -10.427 1.00 89.94 78 LEU A CA 1
ATOM 621 C C . LEU A 1 78 ? 15.290 5.188 -10.708 1.00 89.94 78 LEU A C 1
ATOM 623 O O . LEU A 1 78 ? 14.307 4.827 -10.061 1.00 89.94 78 LEU A O 1
ATOM 627 N N . GLU A 1 79 ? 15.217 6.108 -11.670 1.00 91.06 79 GLU A N 1
ATOM 628 C CA . GLU A 1 79 ? 13.967 6.762 -12.064 1.00 91.06 79 GLU A CA 1
ATOM 629 C C . GLU A 1 79 ? 12.945 5.753 -12.594 1.00 91.06 79 GLU A C 1
ATOM 631 O O . GLU A 1 79 ? 11.792 5.770 -12.159 1.00 91.06 79 GLU A O 1
ATOM 636 N N . HIS A 1 80 ? 13.365 4.823 -13.457 1.00 90.06 80 HIS A N 1
ATOM 637 C CA . HIS A 1 80 ? 12.491 3.754 -13.944 1.00 90.06 80 HIS A CA 1
ATOM 638 C C . HIS A 1 80 ? 11.967 2.871 -12.809 1.00 90.06 80 HIS A C 1
ATOM 640 O O . HIS A 1 80 ? 10.768 2.599 -12.748 1.00 90.06 80 HIS A O 1
ATOM 646 N N . LEU A 1 81 ? 12.835 2.465 -11.880 1.00 89.88 81 LEU A N 1
ATOM 647 C CA . LEU A 1 81 ? 12.432 1.646 -10.739 1.00 89.8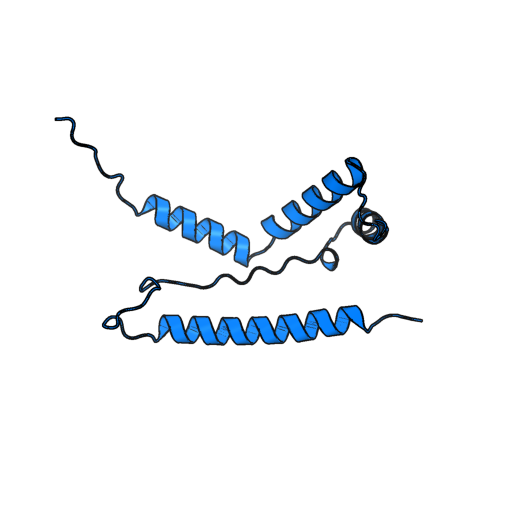8 81 LEU A CA 1
ATOM 648 C C . LEU A 1 81 ? 11.425 2.381 -9.845 1.00 89.88 81 LEU A C 1
ATOM 650 O O . LEU A 1 81 ? 10.411 1.807 -9.449 1.00 89.88 81 LEU A O 1
ATOM 654 N N . LEU A 1 82 ? 11.686 3.657 -9.549 1.00 91.19 82 LEU A N 1
ATOM 655 C CA . LEU A 1 82 ? 10.809 4.476 -8.717 1.00 91.19 82 LEU A CA 1
ATOM 656 C C . LEU A 1 82 ? 9.454 4.706 -9.388 1.00 91.19 82 LEU A C 1
ATOM 658 O O . LEU A 1 82 ? 8.423 4.624 -8.720 1.00 91.19 82 LEU A O 1
ATOM 662 N N . SER A 1 83 ? 9.453 4.978 -10.693 1.00 93.12 83 SER A N 1
ATOM 663 C CA . SER A 1 83 ? 8.242 5.183 -11.489 1.00 93.12 83 SER A CA 1
ATOM 664 C C . SER A 1 83 ? 7.361 3.932 -11.484 1.00 93.12 83 SER A C 1
ATOM 666 O O . SER A 1 83 ? 6.191 3.999 -11.099 1.00 93.12 83 SER A O 1
ATOM 668 N N . ALA A 1 84 ? 7.945 2.775 -11.806 1.00 91.69 84 ALA A N 1
ATOM 669 C CA . ALA A 1 84 ? 7.236 1.503 -11.844 1.00 91.69 84 ALA A CA 1
ATOM 670 C C . ALA A 1 84 ? 6.693 1.104 -10.463 1.00 91.69 84 ALA A C 1
ATOM 672 O O . ALA A 1 84 ? 5.511 0.791 -10.330 1.00 91.69 84 ALA A O 1
ATOM 673 N N . ALA A 1 85 ? 7.517 1.195 -9.413 1.00 89.81 85 ALA A N 1
ATOM 674 C CA . ALA A 1 85 ? 7.085 0.901 -8.047 1.00 89.81 85 ALA A CA 1
ATOM 675 C C . ALA A 1 85 ? 5.973 1.852 -7.577 1.00 89.81 85 ALA A C 1
ATOM 677 O O . ALA A 1 85 ? 5.008 1.418 -6.951 1.00 89.81 85 ALA A O 1
ATOM 678 N N . SER A 1 86 ? 6.077 3.143 -7.914 1.00 93.31 86 SER A N 1
ATOM 679 C CA . SER A 1 86 ? 5.052 4.140 -7.587 1.00 93.31 86 SER A CA 1
ATOM 680 C C . SER A 1 86 ? 3.726 3.845 -8.276 1.00 93.31 86 SER A C 1
ATOM 682 O O . SER A 1 86 ? 2.677 4.032 -7.664 1.00 93.31 86 SER A O 1
ATOM 684 N N . LYS A 1 87 ? 3.761 3.403 -9.537 1.00 93.62 87 LYS A N 1
ATOM 685 C CA . LYS A 1 87 ? 2.564 3.019 -10.287 1.00 93.62 87 LYS A CA 1
ATOM 686 C C . LYS A 1 87 ? 1.897 1.801 -9.654 1.00 93.62 87 LYS A C 1
ATOM 688 O O . LYS A 1 87 ? 0.747 1.899 -9.244 1.00 93.62 87 LYS A O 1
ATOM 693 N N . LEU A 1 88 ? 2.648 0.715 -9.468 1.00 92.00 88 LEU A N 1
ATOM 694 C CA . LEU A 1 88 ? 2.135 -0.514 -8.855 1.00 92.00 88 LEU A CA 1
ATOM 695 C C . LEU A 1 88 ? 1.539 -0.261 -7.462 1.00 92.00 88 LEU A C 1
ATOM 697 O O . LEU A 1 88 ? 0.454 -0.742 -7.157 1.00 92.00 88 LEU A O 1
ATOM 701 N N . LEU A 1 89 ? 2.208 0.548 -6.632 1.00 94.06 89 LEU A N 1
ATOM 702 C CA . LEU A 1 89 ? 1.703 0.908 -5.307 1.00 94.06 89 LEU A CA 1
ATOM 703 C C . LEU A 1 89 ? 0.381 1.685 -5.381 1.00 94.06 89 LEU A C 1
ATOM 705 O O . LEU A 1 89 ? -0.520 1.435 -4.588 1.00 94.06 89 LEU A O 1
ATOM 709 N N . ARG A 1 90 ? 0.252 2.638 -6.312 1.00 94.06 90 ARG A N 1
ATOM 710 C CA . ARG A 1 90 ? -0.972 3.447 -6.478 1.00 94.06 90 ARG A CA 1
ATOM 711 C C . ARG A 1 90 ? -2.146 2.637 -7.025 1.00 94.06 90 ARG A C 1
ATOM 713 O O . ARG A 1 90 ? -3.294 2.971 -6.724 1.00 94.06 90 ARG A O 1
ATOM 720 N N . ASP A 1 91 ? -1.855 1.596 -7.793 1.00 93.06 91 ASP A N 1
ATOM 721 C CA . ASP A 1 91 ? -2.855 0.693 -8.359 1.00 93.06 91 ASP A CA 1
ATOM 722 C C . ASP A 1 91 ? -3.287 -0.401 -7.358 1.00 93.06 91 ASP A C 1
ATOM 724 O O . ASP A 1 91 ? -4.353 -1.002 -7.526 1.00 93.06 91 ASP A O 1
ATOM 728 N N . ASP A 1 92 ? -2.529 -0.616 -6.275 1.00 93.44 92 ASP A N 1
ATOM 729 C CA . ASP A 1 92 ? -2.874 -1.575 -5.224 1.00 93.44 92 ASP A CA 1
ATOM 730 C C . ASP A 1 92 ? -4.141 -1.176 -4.443 1.00 93.44 92 ASP A C 1
ATOM 732 O O . ASP A 1 92 ? -4.309 -0.055 -3.949 1.00 93.44 92 ASP A O 1
ATOM 736 N N . LYS A 1 93 ? -5.050 -2.142 -4.278 1.00 94.44 93 LYS A N 1
ATOM 737 C CA . LYS A 1 93 ? -6.366 -1.917 -3.662 1.00 94.44 93 LYS A CA 1
ATOM 738 C C . LYS A 1 93 ? -6.282 -1.645 -2.163 1.00 94.44 93 LYS A C 1
ATOM 740 O O . LYS A 1 93 ? -7.094 -0.868 -1.654 1.00 94.44 93 LYS A O 1
ATOM 745 N N . GLU A 1 94 ? -5.346 -2.278 -1.456 1.00 95.00 94 GLU A N 1
ATOM 746 C CA . GLU A 1 94 ? -5.165 -2.071 -0.016 1.00 95.00 94 GLU A CA 1
ATOM 747 C C . GLU A 1 94 ? -4.523 -0.709 0.257 1.00 95.00 94 GLU A C 1
ATOM 749 O O . GLU A 1 94 ? -4.927 -0.027 1.199 1.00 95.00 94 GLU A O 1
ATOM 754 N N . PHE A 1 95 ? -3.607 -0.255 -0.602 1.00 96.50 95 PHE A N 1
ATOM 755 C CA . PHE A 1 95 ? -3.049 1.093 -0.535 1.00 96.50 95 PHE A CA 1
ATOM 756 C C . PHE A 1 95 ? -4.114 2.157 -0.813 1.00 96.50 95 PHE A C 1
ATOM 758 O O . PHE A 1 95 ? -4.250 3.120 -0.059 1.00 96.50 95 PHE A O 1
ATOM 765 N N . GLN A 1 96 ? -4.948 1.956 -1.835 1.00 97.25 96 GLN A N 1
ATOM 766 C CA . GLN A 1 96 ? -6.091 2.836 -2.083 1.00 97.25 96 GLN A CA 1
ATOM 767 C C . GLN A 1 96 ? -7.087 2.839 -0.914 1.00 97.25 96 GLN A C 1
ATOM 769 O O . GLN A 1 96 ? -7.703 3.869 -0.643 1.00 97.25 96 GLN A O 1
ATOM 774 N N . ARG A 1 97 ? -7.265 1.706 -0.218 1.00 96.31 97 ARG A N 1
ATOM 775 C CA . ARG A 1 97 ? -8.084 1.631 1.002 1.00 96.31 97 ARG A CA 1
ATOM 776 C C . ARG A 1 97 ? -7.485 2.478 2.118 1.00 96.31 97 ARG A C 1
ATOM 778 O O . ARG A 1 97 ? -8.189 3.329 2.644 1.00 96.31 97 ARG A O 1
ATOM 785 N N . LEU A 1 98 ? -6.189 2.318 2.385 1.00 95.94 98 LEU A N 1
ATOM 786 C CA . LEU A 1 98 ? -5.462 3.118 3.371 1.00 95.94 98 LEU A CA 1
ATOM 787 C C . LEU A 1 98 ? -5.631 4.622 3.122 1.00 95.94 98 LEU A C 1
ATOM 789 O O . LEU A 1 98 ? -5.942 5.363 4.048 1.00 95.94 98 LEU A O 1
ATOM 793 N N . LEU A 1 99 ? -5.452 5.077 1.878 1.00 96.44 99 LEU A N 1
ATOM 794 C CA . LEU A 1 99 ? -5.589 6.498 1.546 1.00 96.44 99 LEU A CA 1
ATOM 795 C C . LEU A 1 99 ? -7.005 7.027 1.808 1.00 96.44 99 LEU A C 1
ATOM 797 O O . LEU A 1 99 ? -7.143 8.116 2.362 1.00 96.44 99 LEU A O 1
ATOM 801 N N . ARG A 1 100 ? -8.042 6.255 1.456 1.00 96.44 100 ARG A N 1
ATOM 802 C CA . ARG A 1 100 ? -9.439 6.625 1.740 1.00 96.44 100 ARG A CA 1
ATOM 803 C C . ARG A 1 100 ? -9.709 6.720 3.237 1.00 96.44 100 ARG A C 1
ATOM 805 O O . ARG A 1 100 ? -10.3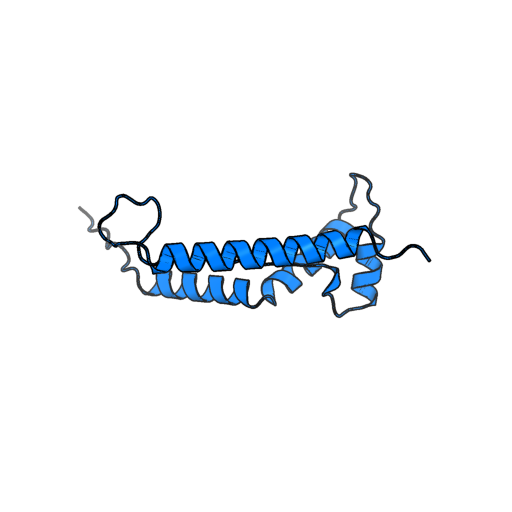76 7.654 3.669 1.00 96.44 100 ARG A O 1
ATOM 812 N N . ASP A 1 101 ? -9.188 5.776 4.012 1.00 94.50 101 ASP A N 1
ATOM 813 C CA . ASP A 1 101 ? -9.433 5.722 5.452 1.00 94.50 101 ASP A CA 1
ATOM 814 C C . ASP A 1 101 ? -8.706 6.873 6.180 1.00 94.50 101 ASP A C 1
ATOM 816 O O . ASP A 1 101 ? -9.302 7.525 7.037 1.00 94.50 101 ASP A O 1
ATOM 820 N N . ILE A 1 102 ? -7.484 7.230 5.755 1.00 93.75 102 ILE A N 1
ATOM 821 C CA . ILE A 1 102 ? -6.763 8.424 6.244 1.00 93.75 102 ILE A CA 1
ATOM 822 C C . ILE A 1 102 ? -7.518 9.719 5.901 1.00 93.75 102 ILE A C 1
ATOM 824 O O . ILE A 1 102 ? -7.633 10.617 6.737 1.00 93.75 102 ILE A O 1
ATOM 828 N N . GLU A 1 103 ? -8.030 9.849 4.675 1.00 93.25 103 GLU A N 1
ATOM 829 C CA . GLU A 1 103 ? -8.785 11.036 4.249 1.00 93.25 103 GLU A CA 1
ATOM 830 C C . GLU A 1 103 ? -10.107 11.183 5.024 1.00 93.25 103 GLU A C 1
ATOM 832 O O . GLU A 1 103 ? -10.486 12.291 5.428 1.00 93.25 103 GLU A O 1
ATOM 837 N N . ALA A 1 104 ? -10.788 10.065 5.287 1.00 91.06 104 ALA A N 1
ATOM 838 C CA . ALA A 1 104 ? -11.998 10.030 6.100 1.00 91.06 104 ALA A CA 1
ATOM 839 C C . ALA A 1 104 ? -11.726 10.434 7.561 1.00 91.06 104 ALA A C 1
ATOM 841 O O . ALA A 1 104 ? -12.508 11.194 8.145 1.00 91.06 104 ALA A O 1
ATOM 842 N N . GLU A 1 105 ? -10.605 9.988 8.137 1.00 86.44 105 GLU A 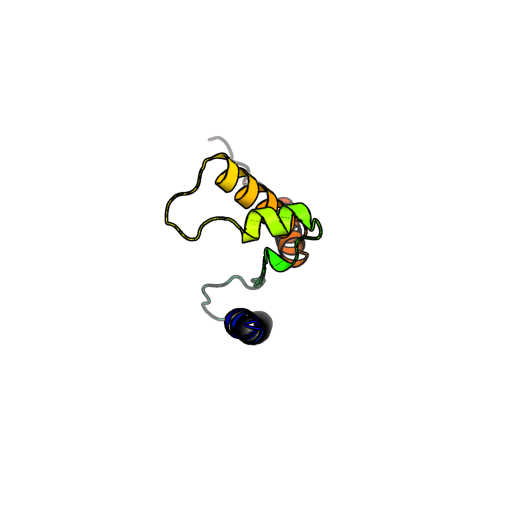N 1
ATOM 843 C CA . GLU A 1 105 ? -10.173 10.379 9.483 1.00 86.44 105 GLU A CA 1
ATOM 844 C C . GLU A 1 105 ? -9.867 11.883 9.553 1.00 86.44 105 GLU A C 1
ATOM 846 O O . GLU A 1 105 ? -10.397 12.592 10.414 1.00 86.44 105 GLU A O 1
ATOM 851 N N . ALA A 1 106 ? -9.097 12.402 8.590 1.00 85.56 106 ALA A N 1
ATOM 852 C CA . ALA A 1 106 ? -8.759 13.822 8.502 1.00 85.56 106 ALA A CA 1
ATOM 853 C C . ALA A 1 106 ? -9.999 14.723 8.360 1.00 85.56 106 ALA A C 1
ATOM 855 O O . ALA A 1 106 ? -10.020 15.834 8.886 1.00 85.56 106 ALA A O 1
ATOM 856 N N . SER A 1 107 ? -11.045 14.238 7.686 1.00 80.81 107 SER A N 1
ATOM 857 C CA . SER A 1 107 ? -12.313 14.959 7.507 1.00 80.81 107 SER A CA 1
ATOM 858 C C . SER A 1 107 ? -13.213 14.934 8.751 1.00 80.81 107 SER A C 1
ATOM 860 O O . SER A 1 107 ? -14.094 15.781 8.893 1.00 80.81 107 SER A O 1
ATOM 862 N N . THR A 1 108 ? -13.007 13.969 9.652 1.00 72.12 108 THR A N 1
ATOM 863 C CA . THR A 1 108 ? -13.816 13.775 10.868 1.00 72.12 108 THR A CA 1
ATOM 864 C C . THR A 1 108 ? -13.205 14.477 12.088 1.00 72.12 108 THR A C 1
ATOM 866 O O . THR A 1 108 ? -13.922 14.801 13.037 1.00 72.12 108 THR A O 1
ATOM 869 N N . ALA A 1 109 ? -11.901 14.770 12.072 1.00 60.75 109 ALA A N 1
ATOM 870 C CA . ALA A 1 109 ? -11.232 15.511 13.136 1.00 60.75 109 ALA A CA 1
ATOM 871 C C . ALA A 1 109 ? -11.608 17.012 13.098 1.00 60.75 109 ALA A C 1
ATOM 873 O O . ALA A 1 109 ? -11.282 17.705 12.130 1.00 60.75 109 ALA A O 1
ATOM 874 N N . PRO A 1 110 ? -12.246 17.581 14.145 1.00 54.19 110 PRO A N 1
ATOM 875 C CA . PRO A 1 110 ? -12.404 19.025 14.236 1.00 54.19 110 PRO A CA 1
ATOM 876 C C . PRO A 1 110 ? -11.017 19.656 14.377 1.00 54.19 110 PRO A C 1
ATOM 878 O O . PRO A 1 110 ? -10.268 19.304 15.291 1.00 54.19 110 PRO A O 1
ATOM 881 N N . PHE A 1 111 ? -10.679 20.616 13.513 1.00 50.38 111 PHE A N 1
ATOM 882 C CA . PHE A 1 111 ? -9.514 21.471 13.731 1.00 50.38 111 PHE A CA 1
ATOM 883 C C . PHE A 1 111 ? -9.604 22.074 15.144 1.00 50.38 111 PHE A C 1
ATOM 885 O O . PHE A 1 111 ? -10.624 22.701 15.457 1.00 50.38 111 PHE A O 1
ATOM 892 N N . PRO A 1 112 ? -8.583 21.922 16.010 1.00 56.44 112 PRO A N 1
ATOM 893 C CA . PRO A 1 112 ? -8.570 22.620 17.283 1.00 56.44 112 PRO A CA 1
ATOM 894 C C . PRO A 1 112 ? -8.543 24.120 16.986 1.00 56.44 112 PRO A C 1
ATOM 896 O O . PRO A 1 112 ? -7.544 24.656 16.505 1.00 56.44 112 PRO A O 1
ATOM 899 N N . GLN A 1 113 ? -9.669 24.792 17.234 1.00 49.78 113 GLN A N 1
ATOM 900 C CA . GLN A 1 113 ? -9.758 26.243 17.167 1.00 49.78 113 GLN A CA 1
ATOM 901 C C . GLN A 1 113 ? -8.797 26.798 18.218 1.00 49.78 113 GLN A C 1
ATOM 903 O O . GLN A 1 113 ? -9.062 26.738 19.417 1.00 49.78 113 GLN A O 1
ATOM 908 N N . GLN A 1 114 ? -7.642 27.287 17.771 1.00 53.78 114 GLN A N 1
ATOM 909 C CA . GLN A 1 114 ? -6.741 28.045 18.622 1.00 53.78 114 GLN A CA 1
ATOM 910 C C . GLN A 1 114 ? -7.445 29.355 18.971 1.00 53.78 114 GLN A C 1
ATOM 912 O O . GLN A 1 114 ? -7.567 30.245 18.132 1.00 53.78 114 GLN A O 1
ATOM 917 N N . THR A 1 115 ? -7.949 29.458 20.197 1.00 41.53 115 THR A N 1
ATOM 918 C CA . THR A 1 115 ? -8.476 30.705 20.750 1.00 41.53 115 THR A CA 1
ATOM 919 C C . THR A 1 115 ? -7.295 31.651 20.982 1.00 41.53 115 THR A C 1
ATOM 921 O O . THR A 1 115 ? -6.427 31.324 21.798 1.00 41.53 115 THR A O 1
ATOM 924 N N . PRO A 1 116 ? -7.199 32.798 20.286 1.00 58.03 116 PRO A N 1
ATOM 925 C CA . PRO A 1 116 ? -6.168 33.775 20.603 1.00 58.03 116 PRO A CA 1
ATOM 926 C C . PRO A 1 116 ? -6.443 34.368 21.993 1.00 58.03 116 PRO A C 1
ATOM 928 O O . PRO A 1 116 ? -7.580 34.726 22.308 1.00 58.03 116 PRO A O 1
ATOM 931 N N . LYS A 1 117 ? -5.397 34.420 22.823 1.00 47.75 117 LYS A N 1
ATOM 932 C CA . LYS A 1 117 ? -5.358 35.132 24.107 1.00 47.75 117 LYS A CA 1
ATOM 933 C C . LYS A 1 117 ? -4.986 36.593 23.884 1.00 47.75 117 LYS A C 1
ATOM 935 O O . LYS A 1 117 ? -4.082 36.827 23.052 1.00 47.75 117 LYS A O 1
#

Foldseek 3Di:
DDDDDPVVVVVVVVVVVVVVLVVVQVCLQPDDPPDPDPDDNPDHDQDWDFDLVPDPPPVLSVVLVPQDPDPDDDPVNVVSVCVSRVVRLVPTPSSVVVVVVVVVVVVPDDDPPPDDD

Secondary structure (DSSP, 8-state):
----HHHHHHHHHHHHHHHHHHHHHHHHHTS-TTS--SS-TT---------GGG-S-HHHHHHHHTS-SSS---HHHHHHHHHHHHHHHHH-HHHHHHHHHHHHHHHHSPP------